Protein AF-A0A7C2VUR0-F1 (afdb_monomer_lite)

Secondary structure (DSSP, 8-state):
--HHHHHHHHHHHHHHHHHHHHHHHHHHHHHHHHHHHHHHHHHHHHHHHHHHHHHHHHHT-HHHHHHHHHHHHHTT--GGGS--PPPPHHHHEEE-TTSS-EEE-HHHHHHHHHHHHHHTHHHHTT---HHHHHHHHSSGGGTTT--HHHHHHHHHHHHHTTSS----PPP-

Radius of gyration: 29.26 Å; chains: 1; bounding box: 69×25×99 Å

pLDDT: mean 78.31, std 12.65, range [43.88, 94.06]

Foldseek 3Di:
DDPVVVVVVVVVVVVVVVVVVVVVVVVVVVVVVVVLLVVLVVVLVVLQVCCVLCLLVCLVDPVSVVVSVVVCVVSVNDPVSHPSDDQDLVNQFDDDDPRDDTDGDLQSLLSNLVNQLVVCCVVQVSDDDLVVSCVSSCDDPNPPVDDSVSSLSSQVNCCVSVVDVGDDDDDD

Structure (mmCIF, N/CA/C/O backbone):
data_AF-A0A7C2VUR0-F1
#
_entry.id   AF-A0A7C2VUR0-F1
#
loop_
_atom_site.group_PDB
_atom_site.id
_atom_site.type_symbol
_atom_site.label_atom_id
_atom_site.label_alt_id
_atom_site.label_comp_id
_atom_site.label_asym_id
_atom_site.label_entity_id
_atom_site.label_seq_id
_atom_site.pdbx_PDB_ins_code
_atom_site.Cartn_x
_atom_site.Cartn_y
_atom_site.Cartn_z
_atom_site.occupancy
_atom_site.B_iso_or_equiv
_atom_site.auth_seq_id
_atom_site.auth_comp_id
_atom_site.auth_asym_id
_atom_site.auth_atom_id
_atom_site.pdbx_PDB_model_num
ATOM 1 N N . MET A 1 1 ? 36.231 9.129 -71.377 1.00 47.59 1 MET A N 1
ATOM 2 C CA . MET A 1 1 ? 35.846 9.409 -69.975 1.00 47.59 1 MET A CA 1
ATOM 3 C C . MET A 1 1 ? 34.944 8.277 -69.516 1.00 47.59 1 MET A C 1
ATOM 5 O O . MET A 1 1 ? 33.978 7.982 -70.204 1.00 47.59 1 MET A O 1
ATOM 9 N N . GLY A 1 2 ? 35.395 7.522 -68.513 1.00 46.22 2 GLY A N 1
ATOM 10 C CA . GLY A 1 2 ? 35.094 6.097 -68.352 1.00 46.22 2 GLY A CA 1
ATOM 11 C C . GLY A 1 2 ? 33.831 5.754 -67.562 1.00 46.22 2 GLY A C 1
ATOM 12 O O . GLY A 1 2 ? 33.506 6.382 -66.560 1.00 46.22 2 GLY A O 1
ATOM 13 N N . LEU A 1 3 ? 33.196 4.660 -67.986 1.00 52.09 3 LEU A N 1
ATOM 14 C CA . LEU A 1 3 ? 32.097 3.947 -67.321 1.00 52.09 3 LEU A CA 1
ATOM 15 C C . LEU A 1 3 ? 32.426 3.510 -65.872 1.00 52.09 3 LEU A C 1
ATOM 17 O O . LEU A 1 3 ? 31.523 3.230 -65.090 1.00 52.09 3 LEU A O 1
ATOM 21 N N . SER A 1 4 ? 33.706 3.493 -65.491 1.00 58.19 4 SER A N 1
ATOM 22 C CA . SER A 1 4 ? 34.199 3.163 -64.148 1.00 58.19 4 SER A CA 1
ATOM 23 C C . SER A 1 4 ? 33.895 4.233 -63.091 1.00 58.19 4 SER A C 1
ATOM 25 O O . SER A 1 4 ? 33.687 3.897 -61.928 1.00 58.19 4 SER A O 1
ATOM 27 N N . ASP A 1 5 ? 33.838 5.508 -63.482 1.00 59.44 5 ASP A N 1
ATOM 28 C CA . ASP A 1 5 ? 33.660 6.629 -62.547 1.00 59.44 5 ASP A CA 1
ATOM 29 C C . ASP A 1 5 ? 32.182 6.804 -62.148 1.00 59.44 5 ASP A C 1
ATOM 31 O O . ASP A 1 5 ? 31.860 7.082 -60.991 1.00 59.44 5 ASP A O 1
ATOM 35 N N . LEU A 1 6 ? 31.262 6.518 -63.084 1.00 63.91 6 LEU A N 1
ATOM 36 C CA . LEU A 1 6 ? 29.823 6.442 -62.805 1.00 63.91 6 LEU A CA 1
ATOM 37 C C . LEU A 1 6 ? 29.482 5.286 -61.850 1.00 63.91 6 LEU A C 1
ATOM 39 O O . LEU A 1 6 ? 28.724 5.491 -60.904 1.00 63.91 6 LEU A O 1
ATOM 43 N N . GLY A 1 7 ? 30.078 4.102 -62.039 1.00 69.94 7 GLY A N 1
ATOM 44 C CA . GLY A 1 7 ? 29.831 2.940 -61.175 1.00 69.94 7 GLY A CA 1
ATOM 45 C C . GLY A 1 7 ? 30.342 3.125 -59.740 1.00 69.94 7 GLY A C 1
ATOM 46 O O . GLY A 1 7 ? 29.658 2.767 -58.782 1.00 69.94 7 GLY A O 1
ATOM 47 N N . ILE A 1 8 ? 31.511 3.753 -59.561 1.00 76.62 8 ILE A N 1
ATOM 48 C CA . ILE A 1 8 ? 32.043 4.086 -58.227 1.00 76.62 8 ILE A CA 1
ATOM 49 C C . ILE A 1 8 ? 31.169 5.144 -57.537 1.00 76.62 8 ILE A C 1
ATOM 51 O O . ILE A 1 8 ? 30.942 5.058 -56.325 1.00 76.62 8 ILE A O 1
ATOM 55 N N . ARG A 1 9 ? 30.638 6.115 -58.293 1.00 79.00 9 ARG A N 1
ATOM 56 C CA . ARG A 1 9 ? 29.721 7.134 -57.766 1.00 79.00 9 ARG A CA 1
ATOM 57 C C . ARG A 1 9 ? 28.399 6.529 -57.295 1.00 79.00 9 ARG A C 1
ATOM 59 O O . ARG A 1 9 ? 27.989 6.802 -56.171 1.00 79.00 9 ARG A O 1
ATOM 66 N N . GLU A 1 10 ? 27.785 5.649 -58.083 1.00 79.31 10 GLU A N 1
ATOM 67 C CA . GLU A 1 10 ? 26.555 4.948 -57.690 1.00 79.31 10 GLU A CA 1
ATOM 68 C C . GLU A 1 10 ? 26.754 4.068 -56.448 1.00 79.31 10 GLU A C 1
ATOM 70 O O . GLU A 1 10 ? 25.905 4.051 -55.553 1.00 79.31 10 GLU A O 1
ATOM 75 N N . ILE A 1 11 ? 27.894 3.376 -56.340 1.00 79.25 11 ILE A N 1
ATOM 76 C CA . ILE A 1 11 ? 28.245 2.594 -55.144 1.00 79.25 1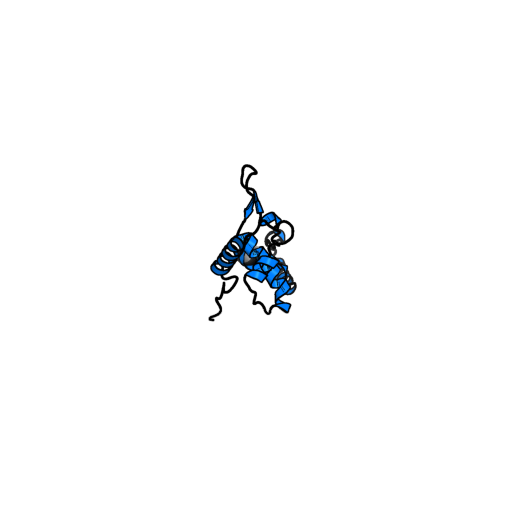1 ILE A CA 1
ATOM 77 C C . ILE A 1 11 ? 28.374 3.509 -53.919 1.00 79.25 11 ILE A C 1
ATOM 79 O O . ILE A 1 11 ? 27.847 3.184 -52.851 1.00 79.25 11 ILE A O 1
ATOM 83 N N . ARG A 1 12 ? 29.026 4.670 -54.063 1.00 77.62 12 ARG A N 1
ATOM 84 C CA . ARG A 1 12 ? 29.188 5.649 -52.978 1.00 77.62 12 ARG A CA 1
ATOM 85 C C . ARG A 1 12 ? 27.842 6.226 -52.529 1.00 77.62 12 ARG A C 1
ATOM 87 O O . ARG A 1 12 ? 27.548 6.190 -51.338 1.00 77.62 12 ARG A O 1
ATOM 94 N N . GLU A 1 13 ? 26.988 6.638 -53.462 1.00 84.62 13 GLU A N 1
ATOM 95 C CA . GLU A 1 13 ? 25.635 7.132 -53.166 1.00 84.62 13 GLU A CA 1
ATOM 96 C C . GLU A 1 13 ? 24.753 6.068 -52.498 1.00 84.62 13 GLU A C 1
ATOM 98 O O . GLU A 1 13 ? 23.927 6.371 -51.633 1.00 84.62 13 GLU A O 1
ATOM 103 N N . ARG A 1 14 ? 24.901 4.796 -52.885 1.00 82.38 14 ARG A N 1
ATOM 104 C CA . ARG A 1 14 ? 24.161 3.686 -52.270 1.00 82.38 14 ARG A CA 1
ATOM 105 C C . ARG A 1 14 ? 24.643 3.418 -50.843 1.00 82.38 14 ARG A C 1
ATOM 107 O O . ARG A 1 14 ? 23.816 3.171 -49.965 1.00 82.38 14 ARG A O 1
ATOM 114 N N . MET A 1 15 ? 25.950 3.518 -50.592 1.00 81.75 15 MET A N 1
ATOM 115 C CA . MET A 1 15 ? 26.514 3.435 -49.241 1.00 81.75 15 MET A CA 1
ATOM 116 C C . MET A 1 15 ? 26.078 4.605 -48.354 1.00 81.75 15 MET A C 1
ATOM 118 O O . MET A 1 15 ? 25.733 4.389 -47.194 1.00 81.75 15 MET A O 1
ATOM 122 N N . GLU A 1 16 ? 26.050 5.828 -48.883 1.00 85.81 16 GLU A N 1
ATOM 123 C CA . GLU A 1 16 ? 25.581 7.006 -48.146 1.00 85.81 16 GLU A CA 1
ATOM 124 C C . GLU A 1 16 ? 24.096 6.911 -47.803 1.00 85.81 16 GLU A C 1
ATOM 126 O O . GLU A 1 16 ? 23.728 7.116 -46.647 1.00 85.81 16 GLU A O 1
ATOM 131 N N . ARG A 1 17 ? 23.249 6.499 -48.757 1.00 85.88 17 ARG A N 1
ATOM 132 C CA . ARG A 1 17 ? 21.824 6.241 -48.501 1.00 85.88 17 ARG A CA 1
ATOM 133 C C . ARG A 1 17 ? 21.618 5.181 -47.425 1.00 85.88 17 ARG A C 1
ATOM 135 O O . ARG A 1 17 ? 20.790 5.372 -46.539 1.00 85.88 17 ARG A O 1
ATOM 142 N N . ARG A 1 18 ? 22.387 4.090 -47.462 1.00 86.81 18 ARG A N 1
ATOM 143 C CA . ARG A 1 18 ? 22.318 3.031 -46.447 1.00 86.81 18 ARG A CA 1
ATOM 144 C C . ARG A 1 18 ? 22.703 3.551 -45.061 1.00 86.81 18 ARG A C 1
ATOM 146 O O . ARG A 1 18 ? 21.935 3.360 -44.126 1.00 86.81 18 ARG A O 1
ATOM 153 N N . LYS A 1 19 ? 23.803 4.304 -44.950 1.00 86.38 19 LYS A N 1
ATOM 154 C CA . LYS A 1 19 ? 24.212 4.957 -43.693 1.00 86.38 19 LYS A CA 1
ATOM 155 C C . LYS A 1 19 ? 23.170 5.956 -43.186 1.00 86.38 19 LYS A C 1
ATOM 157 O O . LYS A 1 19 ? 22.940 6.040 -41.985 1.00 86.38 19 LYS A O 1
ATOM 162 N N . HIS A 1 20 ? 22.530 6.709 -44.080 1.00 90.56 20 HIS A N 1
ATOM 163 C CA . HIS A 1 20 ? 21.466 7.640 -43.704 1.00 90.56 20 HIS A CA 1
ATOM 164 C C . HIS A 1 20 ? 20.226 6.921 -43.169 1.00 90.56 20 HIS A C 1
ATOM 166 O O . HIS A 1 20 ? 19.639 7.374 -42.190 1.00 90.56 20 HIS A O 1
ATOM 172 N N . MET A 1 21 ? 19.840 5.803 -43.788 1.00 89.25 21 MET A N 1
ATOM 173 C CA . MET A 1 21 ? 18.737 4.973 -43.302 1.00 89.25 21 MET A CA 1
ATOM 174 C C . MET A 1 21 ? 19.072 4.315 -41.963 1.00 89.25 21 MET A C 1
ATOM 176 O O . MET A 1 21 ? 18.235 4.322 -41.071 1.00 89.25 21 MET A O 1
ATOM 180 N N . GLU A 1 22 ? 20.296 3.812 -41.791 1.00 89.69 22 GLU A N 1
ATOM 181 C CA . GLU A 1 22 ? 20.762 3.242 -40.520 1.00 89.69 22 GLU A CA 1
ATOM 182 C C . GLU A 1 22 ? 20.737 4.281 -39.389 1.00 89.69 22 GLU A C 1
ATOM 184 O O . GLU A 1 22 ? 20.268 3.980 -38.294 1.00 89.69 22 GLU A O 1
ATOM 189 N N . ARG A 1 23 ? 21.157 5.524 -39.663 1.00 89.50 23 ARG A N 1
ATOM 190 C CA . ARG A 1 23 ? 21.067 6.635 -38.700 1.00 89.50 23 ARG A CA 1
ATOM 191 C C . ARG A 1 23 ? 19.627 6.976 -38.341 1.00 89.50 23 ARG A C 1
ATOM 193 O O . ARG A 1 23 ? 19.307 7.002 -37.162 1.00 89.50 23 ARG A O 1
ATOM 200 N N . LYS A 1 24 ? 18.753 7.160 -39.335 1.00 91.12 24 LYS A N 1
ATOM 201 C CA . LYS A 1 24 ? 17.333 7.460 -39.087 1.00 91.12 24 LYS A CA 1
ATOM 202 C C . LYS A 1 24 ? 16.618 6.337 -38.338 1.00 91.12 24 LYS A C 1
ATOM 204 O O . LYS A 1 24 ? 15.776 6.609 -37.495 1.00 91.12 24 LYS A O 1
ATOM 209 N N . ALA A 1 25 ? 16.956 5.081 -38.623 1.00 90.69 25 ALA A N 1
ATOM 210 C CA . ALA A 1 25 ? 16.413 3.940 -37.894 1.00 90.69 25 ALA A CA 1
ATOM 211 C C . ALA A 1 25 ? 16.890 3.920 -36.434 1.00 90.69 25 ALA A C 1
ATOM 213 O O . ALA A 1 25 ? 16.115 3.586 -35.544 1.00 90.69 25 ALA A O 1
ATOM 214 N N . ALA A 1 26 ? 18.149 4.289 -36.180 1.00 90.50 26 ALA A N 1
ATOM 215 C CA . ALA A 1 26 ? 18.665 4.426 -34.823 1.00 90.50 26 ALA A CA 1
ATOM 216 C C . ALA A 1 26 ? 18.015 5.602 -34.074 1.00 90.50 26 ALA A C 1
ATOM 218 O O . ALA A 1 26 ? 17.650 5.432 -32.917 1.00 90.50 26 ALA A O 1
ATOM 219 N N . GLU A 1 27 ? 17.832 6.752 -34.728 1.00 90.12 27 GLU A N 1
ATOM 220 C CA . GLU A 1 27 ? 17.131 7.921 -34.172 1.00 90.12 27 GLU A CA 1
ATOM 221 C C . GLU A 1 27 ? 15.690 7.576 -33.791 1.00 90.12 27 GLU A C 1
ATOM 223 O O . GLU A 1 27 ? 15.309 7.766 -32.641 1.00 90.12 27 GLU A O 1
ATOM 228 N N . LEU A 1 28 ? 14.930 6.962 -34.704 1.00 93.38 28 LEU A N 1
ATOM 229 C CA . LEU A 1 28 ? 13.562 6.519 -34.429 1.00 93.38 28 LEU A CA 1
ATOM 230 C C . LEU A 1 28 ? 13.513 5.550 -33.240 1.00 93.38 28 LEU A C 1
ATOM 232 O O . LEU A 1 28 ? 12.671 5.673 -32.359 1.00 93.38 28 LEU A O 1
ATOM 236 N N . LYS A 1 29 ? 14.462 4.612 -33.177 1.00 91.88 29 LYS A N 1
ATOM 237 C CA . LYS A 1 29 ? 14.540 3.649 -32.077 1.00 91.88 29 LYS A CA 1
ATOM 238 C C . LYS A 1 29 ? 14.892 4.305 -30.738 1.00 91.88 29 LYS A C 1
ATOM 240 O O . LYS A 1 29 ? 14.464 3.823 -29.695 1.00 91.88 29 LYS A O 1
ATOM 245 N N . LEU A 1 30 ? 15.685 5.376 -30.744 1.00 90.62 30 LEU A N 1
ATOM 246 C CA . LEU A 1 30 ? 15.961 6.162 -29.540 1.00 90.62 30 LEU A CA 1
ATOM 247 C C . LEU A 1 30 ? 14.721 6.939 -29.089 1.00 90.62 30 LEU A C 1
ATOM 249 O O . LEU A 1 30 ? 14.441 6.959 -27.893 1.00 90.62 30 LEU A O 1
ATOM 253 N N . GLU A 1 31 ? 13.959 7.513 -30.021 1.00 92.38 31 GLU A N 1
ATOM 254 C CA . GLU A 1 31 ? 12.685 8.176 -29.714 1.00 92.38 31 GLU A CA 1
ATOM 255 C C . GLU A 1 31 ? 11.675 7.198 -29.097 1.00 92.38 31 GLU A C 1
ATOM 257 O O . GLU A 1 31 ? 11.108 7.493 -28.045 1.00 92.38 31 GLU A O 1
ATOM 262 N N . GLU A 1 32 ? 11.524 6.000 -29.672 1.00 90.56 32 GLU A N 1
ATOM 263 C CA . GLU A 1 32 ? 10.682 4.929 -29.115 1.00 90.56 32 GLU A CA 1
ATOM 264 C C . GLU A 1 32 ? 11.095 4.574 -27.673 1.00 90.56 32 GLU A C 1
AT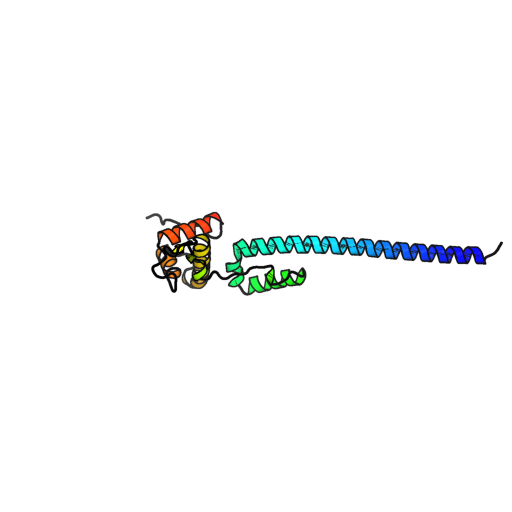OM 266 O O . GLU A 1 32 ? 10.256 4.506 -26.772 1.00 90.56 32 GLU A O 1
ATOM 271 N N . LEU A 1 33 ? 12.401 4.419 -27.421 1.00 89.06 33 LEU A N 1
ATOM 272 C CA . LEU A 1 33 ? 12.924 4.131 -26.081 1.00 89.06 33 LEU A CA 1
ATOM 273 C C . LEU A 1 33 ? 12.652 5.266 -25.083 1.00 89.06 33 LEU A C 1
ATOM 275 O O . LEU A 1 33 ? 12.351 5.004 -23.916 1.00 89.06 33 LEU A O 1
ATOM 279 N N . GLU A 1 34 ? 12.759 6.527 -25.506 1.00 87.44 34 GLU A N 1
ATOM 280 C CA . GLU A 1 34 ? 12.432 7.665 -24.647 1.00 87.44 34 GLU A CA 1
ATOM 281 C C . GLU A 1 34 ? 10.949 7.699 -24.267 1.00 87.44 34 GLU A C 1
ATOM 283 O O . GLU A 1 34 ? 10.613 8.018 -23.120 1.00 87.44 34 GLU A O 1
ATOM 288 N N . GLU A 1 35 ? 10.053 7.398 -25.206 1.00 91.12 35 GLU A N 1
ATOM 289 C CA . GLU A 1 35 ? 8.615 7.337 -24.941 1.00 91.12 35 GLU A CA 1
ATOM 290 C C . GLU A 1 35 ? 8.267 6.218 -23.955 1.00 91.12 35 GLU A C 1
ATOM 292 O O . GLU A 1 35 ? 7.541 6.459 -22.980 1.00 91.12 35 GLU A O 1
ATOM 297 N N . ASP A 1 36 ? 8.856 5.036 -24.134 1.00 86.88 36 ASP A N 1
ATOM 298 C CA . ASP A 1 36 ? 8.685 3.902 -23.227 1.00 86.88 36 ASP A CA 1
ATOM 299 C C . ASP A 1 36 ? 9.176 4.228 -21.808 1.00 86.88 36 ASP A C 1
ATOM 301 O O . ASP A 1 36 ? 8.484 3.954 -20.819 1.00 86.88 36 ASP A O 1
ATOM 305 N N . LEU A 1 37 ? 10.329 4.895 -21.680 1.00 82.19 37 LEU A N 1
ATOM 306 C CA . LEU A 1 37 ? 10.865 5.339 -20.389 1.00 82.19 37 LEU A CA 1
ATOM 307 C C . LEU A 1 37 ? 9.976 6.391 -19.713 1.00 82.19 37 LEU A C 1
ATOM 309 O O . LEU A 1 37 ? 9.747 6.328 -18.496 1.00 82.19 37 LEU A O 1
ATOM 313 N N . LYS A 1 38 ? 9.433 7.346 -20.479 1.00 87.19 38 LYS A N 1
ATOM 314 C CA . LYS A 1 38 ? 8.468 8.337 -19.970 1.00 87.19 38 LYS A CA 1
ATOM 315 C C . LYS A 1 38 ? 7.203 7.643 -19.462 1.00 87.19 38 LYS A C 1
ATOM 317 O O . LYS A 1 38 ? 6.718 7.968 -18.373 1.00 87.19 38 LYS A O 1
ATOM 322 N N . ALA A 1 39 ? 6.690 6.662 -20.205 1.00 86.06 39 ALA A N 1
ATOM 323 C CA . ALA A 1 39 ? 5.530 5.875 -19.801 1.00 86.06 39 ALA A CA 1
ATOM 324 C C . ALA A 1 39 ? 5.803 5.077 -18.516 1.00 86.06 39 ALA A C 1
ATOM 326 O O . ALA A 1 39 ? 5.020 5.170 -17.567 1.00 86.06 39 ALA A O 1
ATOM 327 N N . ALA A 1 40 ? 6.932 4.367 -18.444 1.00 81.38 40 ALA A N 1
ATOM 328 C CA . ALA A 1 40 ? 7.332 3.591 -17.272 1.00 81.38 40 ALA A CA 1
ATOM 329 C 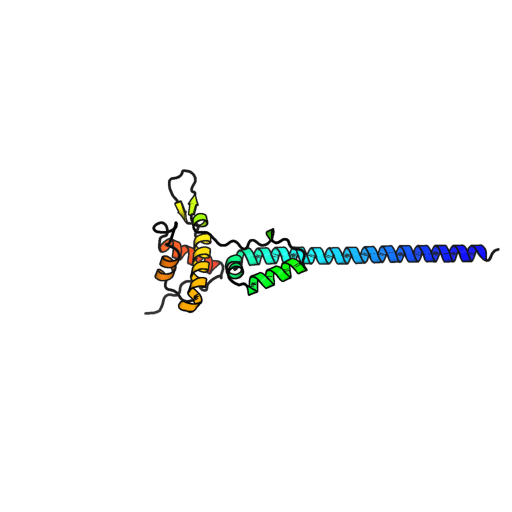C . ALA A 1 40 ? 7.474 4.471 -16.020 1.00 81.38 40 ALA A C 1
ATOM 331 O O . ALA A 1 40 ? 6.945 4.134 -14.961 1.00 81.38 40 ALA A O 1
ATOM 332 N N . THR A 1 41 ? 8.097 5.646 -16.149 1.00 77.81 41 THR A N 1
ATOM 333 C CA . THR A 1 41 ? 8.268 6.602 -15.039 1.00 77.81 41 THR A CA 1
ATOM 334 C C . THR A 1 41 ? 6.924 7.118 -14.526 1.00 77.81 41 THR A C 1
ATOM 336 O O . THR A 1 41 ? 6.671 7.147 -13.321 1.00 77.81 41 THR A O 1
ATOM 339 N N . LYS A 1 42 ? 6.014 7.475 -15.439 1.00 86.19 42 LYS A N 1
ATOM 340 C CA . LYS A 1 42 ? 4.665 7.941 -15.090 1.00 86.19 42 LYS A CA 1
ATOM 341 C C . LYS A 1 42 ? 3.842 6.852 -14.404 1.00 86.19 42 LYS A C 1
ATOM 343 O O . LYS A 1 42 ? 3.090 7.134 -13.473 1.00 86.19 42 LYS A O 1
ATOM 348 N N . ILE A 1 43 ? 3.958 5.613 -14.875 1.00 85.75 43 ILE A N 1
ATOM 349 C CA . ILE A 1 43 ? 3.249 4.466 -14.301 1.00 85.75 43 ILE A CA 1
ATOM 350 C C . ILE A 1 43 ? 3.817 4.116 -12.932 1.00 85.75 43 ILE A C 1
ATOM 352 O O . ILE A 1 43 ? 3.032 3.885 -12.018 1.00 85.75 43 ILE A O 1
ATOM 356 N N . LYS A 1 44 ? 5.142 4.161 -12.761 1.00 78.00 44 LYS A N 1
ATOM 357 C CA . LYS A 1 44 ? 5.796 4.013 -11.459 1.00 78.00 44 LYS A CA 1
ATOM 358 C C . LYS A 1 44 ? 5.229 5.004 -10.440 1.00 78.00 44 LYS A C 1
ATOM 360 O O . LYS A 1 44 ? 4.726 4.561 -9.416 1.00 78.00 44 LYS A O 1
ATOM 365 N N . GLY A 1 45 ? 5.202 6.300 -10.759 1.00 73.50 45 GLY A N 1
ATOM 366 C CA . GLY A 1 45 ? 4.645 7.312 -9.850 1.00 73.50 45 GLY A CA 1
ATOM 367 C C . GLY A 1 45 ? 3.171 7.060 -9.504 1.00 73.50 45 GLY A C 1
ATOM 368 O O . GLY A 1 45 ? 2.766 7.169 -8.352 1.00 73.50 45 GLY A O 1
ATOM 369 N N . LYS A 1 46 ? 2.360 6.618 -10.475 1.00 81.19 46 LYS A N 1
ATOM 370 C CA . LYS A 1 46 ? 0.966 6.227 -10.205 1.00 81.19 46 LYS A CA 1
ATOM 371 C C . LYS A 1 46 ? 0.852 4.996 -9.308 1.00 81.19 46 LYS A C 1
ATOM 373 O O . LYS A 1 46 ? -0.043 4.951 -8.472 1.00 81.19 46 LYS A O 1
ATOM 378 N N . LEU A 1 47 ? 1.703 3.988 -9.496 1.00 77.38 47 LEU A N 1
ATOM 379 C CA . LEU A 1 47 ? 1.721 2.799 -8.643 1.00 77.38 47 LEU A CA 1
ATOM 380 C C . LEU A 1 47 ? 2.143 3.149 -7.215 1.00 77.38 47 LEU A C 1
ATOM 382 O O . LEU A 1 47 ? 1.541 2.626 -6.282 1.00 77.38 47 LEU A O 1
ATOM 386 N N . GLU A 1 48 ? 3.108 4.053 -7.049 1.00 69.38 48 GLU A N 1
ATOM 387 C CA . GLU A 1 48 ? 3.515 4.596 -5.749 1.00 69.38 48 GLU A CA 1
ATOM 388 C C . GLU A 1 48 ? 2.341 5.316 -5.068 1.00 69.38 48 GLU A C 1
ATOM 390 O O . GLU A 1 48 ? 1.969 4.947 -3.957 1.00 69.38 48 GLU A O 1
ATOM 395 N N . GLU A 1 49 ? 1.647 6.227 -5.759 1.00 69.62 49 GLU A N 1
ATOM 396 C CA . GLU A 1 49 ? 0.453 6.894 -5.215 1.00 69.62 49 GLU A CA 1
ATOM 397 C C . GLU A 1 49 ? -0.675 5.914 -4.844 1.00 69.62 49 GLU A C 1
ATOM 399 O O . GLU A 1 49 ? -1.382 6.098 -3.848 1.00 69.62 49 GLU A O 1
ATOM 404 N N . ILE A 1 50 ? -0.895 4.886 -5.670 1.00 72.88 50 ILE A N 1
ATOM 405 C CA . ILE A 1 50 ? -1.901 3.853 -5.407 1.00 72.88 50 ILE A CA 1
ATOM 406 C C . ILE A 1 50 ? -1.485 3.025 -4.186 1.00 72.88 50 ILE A C 1
ATOM 408 O O . ILE A 1 50 ? -2.338 2.711 -3.357 1.00 72.88 50 ILE A O 1
ATOM 412 N N . ALA A 1 51 ? -0.207 2.678 -4.052 1.00 65.75 51 ALA A N 1
ATOM 413 C CA . ALA A 1 51 ? 0.309 1.952 -2.899 1.00 65.75 51 ALA A CA 1
ATOM 414 C C . ALA A 1 51 ? 0.213 2.786 -1.614 1.00 65.75 51 ALA A C 1
ATOM 416 O O . ALA A 1 51 ? -0.223 2.266 -0.590 1.00 65.75 51 ALA A O 1
ATOM 417 N N . GLU A 1 52 ? 0.500 4.086 -1.670 1.00 60.34 52 GLU A N 1
ATOM 418 C CA . GLU A 1 52 ? 0.327 4.996 -0.533 1.00 60.34 52 GLU A CA 1
ATOM 419 C C . GLU A 1 52 ? -1.137 5.089 -0.078 1.00 60.34 52 GLU A C 1
ATOM 421 O O . GLU A 1 52 ? -1.429 5.068 1.118 1.00 60.34 52 GLU A O 1
ATOM 426 N N . LYS A 1 53 ? -2.083 5.167 -1.023 1.00 63.69 53 LYS A N 1
ATOM 427 C CA . LYS A 1 53 ? -3.515 5.343 -0.715 1.00 63.69 53 LYS A CA 1
ATOM 428 C C . LYS A 1 53 ? -4.231 4.033 -0.385 1.00 63.69 53 LYS A C 1
ATOM 430 O O . LYS A 1 53 ? -5.153 4.020 0.429 1.00 63.69 53 LYS A O 1
ATOM 435 N N . TYR A 1 54 ? -3.839 2.939 -1.034 1.00 68.81 54 TYR A N 1
ATOM 436 C CA . TYR A 1 54 ? -4.588 1.679 -1.066 1.00 68.81 54 TYR A CA 1
ATOM 437 C C . TYR A 1 54 ? -3.719 0.438 -0.829 1.00 68.81 54 TYR A C 1
ATOM 439 O O . TYR A 1 54 ? -4.203 -0.681 -1.017 1.00 68.81 54 TYR A O 1
ATOM 447 N N . GLY A 1 55 ? -2.467 0.597 -0.391 1.00 62.34 55 GLY A N 1
ATOM 448 C CA . GLY A 1 55 ? -1.504 -0.496 -0.205 1.00 62.34 55 GLY A CA 1
ATOM 449 C C . GLY A 1 55 ? -2.031 -1.649 0.647 1.00 62.34 55 GLY A C 1
ATOM 450 O O . GLY A 1 55 ? -1.770 -2.809 0.343 1.00 62.34 55 GLY A O 1
ATOM 451 N N . VAL A 1 56 ? -2.881 -1.356 1.634 1.00 59.34 56 VAL A N 1
ATOM 452 C CA . VAL A 1 56 ? -3.553 -2.370 2.462 1.00 59.34 56 VAL A CA 1
ATOM 453 C C . VAL A 1 56 ? -4.566 -3.196 1.659 1.00 59.34 56 VAL A C 1
ATOM 455 O O . VAL A 1 56 ? -4.582 -4.418 1.773 1.00 59.34 56 VAL A O 1
ATOM 458 N N . ILE A 1 57 ? -5.397 -2.559 0.822 1.00 61.34 57 ILE A N 1
ATOM 459 C CA . ILE A 1 57 ? -6.390 -3.250 -0.028 1.00 61.34 57 ILE A CA 1
ATOM 460 C C . ILE A 1 57 ? -5.676 -4.161 -1.026 1.00 61.34 57 ILE A C 1
ATOM 462 O O . ILE A 1 57 ? -6.109 -5.286 -1.279 1.00 61.34 57 ILE A O 1
ATOM 466 N N . ILE A 1 58 ? -4.566 -3.667 -1.570 1.00 69.94 58 ILE A N 1
ATOM 467 C CA . ILE A 1 58 ? -3.688 -4.422 -2.455 1.00 69.94 58 ILE A CA 1
ATOM 468 C C . ILE A 1 58 ? -3.122 -5.633 -1.717 1.00 69.94 58 ILE A C 1
ATOM 470 O O . ILE A 1 58 ? -3.249 -6.747 -2.211 1.00 69.94 58 ILE A O 1
ATOM 474 N N . ALA A 1 59 ? -2.560 -5.438 -0.521 1.00 63.56 59 ALA A N 1
ATOM 475 C CA . ALA A 1 59 ? -1.903 -6.491 0.249 1.00 63.56 59 ALA A CA 1
ATOM 476 C C . ALA A 1 59 ? -2.831 -7.663 0.615 1.00 63.56 59 ALA A C 1
ATOM 478 O O . ALA A 1 59 ? -2.364 -8.789 0.753 1.00 63.56 59 ALA A O 1
ATOM 479 N N . ILE A 1 60 ? -4.138 -7.424 0.750 1.00 59.81 60 ILE A N 1
ATOM 480 C CA . ILE A 1 60 ? -5.108 -8.469 1.113 1.00 59.81 60 ILE A CA 1
ATOM 481 C C . ILE A 1 60 ? -5.850 -9.079 -0.084 1.00 59.81 60 ILE A C 1
ATOM 483 O O . ILE A 1 60 ? -6.671 -9.978 0.101 1.00 59.81 60 ILE A O 1
ATOM 487 N N . SER A 1 61 ? -5.625 -8.581 -1.303 1.00 72.25 61 SER A N 1
ATOM 488 C CA . SER A 1 61 ? -6.338 -9.028 -2.500 1.00 72.25 61 SER A CA 1
ATOM 489 C C . SER A 1 61 ? -5.378 -9.690 -3.488 1.00 72.25 61 SER A C 1
ATOM 491 O O . SER A 1 61 ? -4.691 -8.984 -4.231 1.00 72.25 61 SER A O 1
ATOM 493 N N . PRO A 1 62 ? -5.377 -11.036 -3.589 1.00 74.00 62 PRO A N 1
ATOM 494 C CA . PRO A 1 62 ? -4.527 -11.761 -4.538 1.00 74.00 62 PRO A CA 1
ATOM 495 C C . PRO A 1 62 ? -4.720 -11.296 -5.986 1.00 74.00 62 PRO A C 1
ATOM 497 O O . PRO A 1 62 ? -3.773 -11.225 -6.765 1.00 74.00 62 PRO A O 1
ATOM 500 N N . LYS A 1 63 ? -5.952 -10.904 -6.340 1.00 80.25 63 LYS A N 1
ATOM 501 C CA . LYS A 1 63 ? -6.265 -10.340 -7.655 1.00 80.25 63 LYS A CA 1
ATOM 502 C C . LYS A 1 63 ? -5.506 -9.032 -7.895 1.00 80.25 63 LYS A C 1
ATOM 504 O O . LYS A 1 63 ? -4.863 -8.896 -8.930 1.00 80.25 63 LYS A O 1
ATOM 509 N N . LEU A 1 64 ? -5.548 -8.092 -6.949 1.00 80.31 64 LEU A N 1
ATOM 510 C CA . LEU A 1 64 ? -4.866 -6.800 -7.092 1.00 80.31 64 LEU A CA 1
ATOM 511 C C . LEU A 1 64 ? -3.343 -6.952 -7.062 1.00 80.31 64 LEU A C 1
ATOM 513 O O . LEU A 1 64 ? -2.662 -6.288 -7.836 1.00 80.31 64 LEU A O 1
ATOM 517 N N . GLN A 1 65 ? -2.816 -7.867 -6.246 1.00 75.88 65 GLN A N 1
ATOM 518 C CA . GLN A 1 65 ? -1.392 -8.217 -6.272 1.00 75.88 65 GLN A CA 1
ATOM 519 C C . GLN A 1 65 ? -0.967 -8.740 -7.645 1.00 75.88 65 GLN A C 1
ATOM 521 O O . GLN A 1 65 ? 0.052 -8.305 -8.180 1.00 75.88 65 GLN A O 1
ATOM 526 N N . SER A 1 66 ? -1.767 -9.629 -8.243 1.00 82.69 66 SER A N 1
ATOM 527 C CA . SER A 1 66 ? -1.481 -10.166 -9.575 1.00 82.69 66 SER A CA 1
ATOM 528 C C . SER A 1 66 ? -1.534 -9.088 -10.663 1.00 82.69 66 SER A C 1
ATOM 530 O O . SER A 1 66 ? -0.686 -9.074 -11.550 1.00 82.69 66 SER A O 1
ATOM 532 N N . GLU A 1 67 ? -2.476 -8.143 -10.582 1.00 85.88 67 GLU A N 1
ATOM 533 C CA . GLU A 1 67 ? -2.563 -7.040 -11.543 1.00 85.88 67 GLU A CA 1
ATOM 534 C C . GLU A 1 67 ? -1.398 -6.061 -11.404 1.00 85.88 67 GLU A C 1
ATOM 536 O O . GLU A 1 67 ? -0.789 -5.695 -12.408 1.00 85.88 67 GLU A O 1
ATOM 541 N N . ILE A 1 68 ? -1.030 -5.687 -10.176 1.00 83.81 68 ILE A N 1
ATOM 542 C CA . ILE A 1 68 ? 0.129 -4.821 -9.935 1.00 83.81 68 ILE A CA 1
ATOM 543 C C . ILE A 1 68 ? 1.414 -5.499 -10.398 1.00 83.81 68 ILE A C 1
ATOM 545 O O . ILE A 1 68 ? 2.231 -4.846 -11.039 1.00 83.81 68 ILE A O 1
ATOM 549 N N . SER A 1 69 ? 1.564 -6.803 -10.161 1.00 82.44 69 SER A N 1
ATOM 550 C CA . SER A 1 69 ? 2.721 -7.569 -10.638 1.00 82.44 69 SER A CA 1
ATOM 551 C C . SER A 1 69 ? 2.803 -7.580 -12.166 1.00 82.44 69 SER A C 1
ATOM 553 O O . SER A 1 69 ? 3.860 -7.300 -12.719 1.00 82.44 69 SER A O 1
ATOM 555 N N . ARG A 1 70 ? 1.676 -7.779 -12.865 1.00 89.00 70 ARG A N 1
ATOM 556 C CA . ARG A 1 70 ? 1.622 -7.717 -14.337 1.00 89.00 70 ARG A CA 1
ATOM 557 C C . ARG A 1 70 ? 1.994 -6.342 -14.884 1.00 89.00 70 ARG A C 1
ATOM 559 O O . ARG A 1 70 ? 2.744 -6.249 -15.850 1.00 89.00 70 ARG A O 1
ATOM 566 N N . ILE A 1 71 ? 1.461 -5.271 -14.293 1.00 87.44 71 ILE A N 1
ATOM 567 C CA . ILE A 1 71 ? 1.787 -3.898 -14.710 1.00 87.44 71 ILE A CA 1
ATOM 568 C C . ILE A 1 71 ? 3.274 -3.629 -14.459 1.00 87.44 71 ILE A C 1
ATOM 570 O O . ILE A 1 71 ? 3.962 -3.088 -15.318 1.00 87.44 71 ILE A O 1
ATOM 574 N N . ARG A 1 72 ? 3.780 -4.050 -13.303 1.00 83.31 72 ARG A N 1
ATOM 575 C CA . ARG A 1 72 ? 5.175 -3.898 -12.907 1.00 83.31 72 ARG A CA 1
ATOM 576 C C . ARG A 1 72 ? 6.130 -4.585 -13.887 1.00 83.31 72 ARG A C 1
ATOM 578 O O . ARG A 1 72 ? 7.052 -3.937 -14.372 1.00 83.31 72 ARG A O 1
ATOM 585 N N . GLU A 1 73 ? 5.875 -5.849 -14.221 1.00 87.62 73 GLU A N 1
ATOM 586 C CA . GLU A 1 73 ? 6.655 -6.613 -15.205 1.00 87.62 73 GLU A CA 1
ATOM 587 C C . GLU A 1 73 ? 6.601 -5.974 -16.594 1.00 87.62 73 GLU A C 1
ATOM 589 O O . GLU A 1 73 ? 7.641 -5.795 -17.226 1.00 87.62 73 GLU A O 1
ATOM 594 N N . LYS A 1 74 ? 5.408 -5.554 -17.038 1.00 87.75 74 LYS A N 1
ATOM 595 C CA . LYS A 1 74 ? 5.211 -4.926 -18.351 1.00 87.75 74 LYS A CA 1
ATOM 596 C C . LYS A 1 74 ? 6.070 -3.672 -18.548 1.00 87.75 74 LYS A C 1
ATOM 598 O O . LYS A 1 74 ? 6.497 -3.415 -19.667 1.00 87.75 74 LYS A O 1
ATOM 603 N N . TYR A 1 75 ? 6.307 -2.901 -17.488 1.00 83.69 75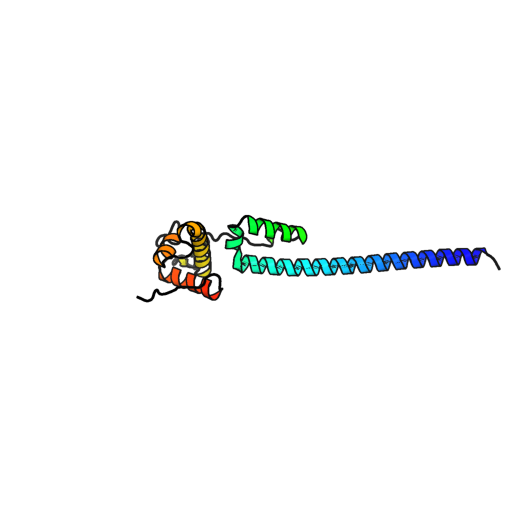 TYR A N 1
ATOM 604 C CA . TYR A 1 75 ? 7.063 -1.645 -17.546 1.00 83.69 75 TYR A CA 1
ATOM 605 C C . TYR A 1 75 ? 8.454 -1.730 -16.895 1.00 83.69 75 TYR A C 1
ATOM 607 O O . TYR A 1 75 ? 9.083 -0.698 -16.675 1.00 83.69 75 TYR A O 1
ATOM 615 N N . GLY A 1 76 ? 8.941 -2.934 -16.564 1.00 79.50 76 GLY A N 1
ATOM 616 C CA . GLY A 1 76 ? 10.275 -3.127 -15.979 1.00 79.50 76 GLY A CA 1
ATOM 617 C C . GLY A 1 76 ? 10.467 -2.469 -14.606 1.00 79.50 76 GLY A C 1
ATOM 618 O O . GLY A 1 76 ? 11.579 -2.086 -14.246 1.00 79.50 76 GLY A O 1
ATOM 619 N N . ILE A 1 77 ? 9.390 -2.301 -13.836 1.00 76.31 77 ILE A N 1
ATOM 620 C CA . ILE A 1 77 ? 9.433 -1.634 -12.533 1.00 76.31 77 ILE A CA 1
ATOM 621 C C . ILE A 1 77 ? 9.905 -2.655 -11.469 1.00 76.31 77 ILE A C 1
ATOM 623 O O . ILE A 1 77 ? 9.398 -3.776 -11.403 1.00 76.31 77 ILE A O 1
ATOM 627 N N . PRO A 1 78 ? 10.886 -2.336 -10.611 1.00 65.69 78 PRO A N 1
ATOM 628 C CA . PRO A 1 78 ? 11.336 -3.269 -9.581 1.00 65.69 78 PRO A CA 1
ATOM 629 C C . PRO A 1 78 ? 10.289 -3.433 -8.469 1.00 65.69 78 PRO A C 1
ATOM 631 O O . PRO A 1 78 ? 9.521 -2.522 -8.170 1.00 65.69 78 PRO A O 1
ATOM 634 N N . GLU A 1 79 ? 10.259 -4.608 -7.837 1.00 60.47 79 GLU A N 1
ATOM 635 C CA . GLU A 1 79 ? 9.291 -4.958 -6.776 1.00 60.47 79 GLU A CA 1
ATOM 636 C C . GLU A 1 79 ? 9.426 -4.044 -5.556 1.00 60.47 79 GLU A C 1
ATOM 638 O O . GLU A 1 79 ? 8.440 -3.674 -4.927 1.00 60.47 79 GLU A O 1
ATOM 643 N N . SER A 1 80 ? 10.651 -3.585 -5.303 1.00 52.72 80 SER A N 1
ATOM 644 C CA . SER A 1 80 ? 10.999 -2.633 -4.252 1.00 52.72 80 SER A CA 1
ATOM 645 C C . SER A 1 80 ? 10.429 -1.224 -4.451 1.00 52.72 80 SER A C 1
ATOM 647 O O . SER A 1 80 ? 10.461 -0.440 -3.507 1.00 52.72 80 SER A O 1
ATOM 649 N N . ALA A 1 81 ? 9.911 -0.879 -5.637 1.00 43.88 81 ALA A N 1
ATOM 650 C CA . ALA A 1 81 ? 9.339 0.443 -5.904 1.00 43.88 81 ALA A CA 1
ATOM 651 C C . ALA A 1 81 ? 7.883 0.595 -5.426 1.00 43.88 81 ALA A C 1
ATOM 653 O O . ALA A 1 81 ? 7.385 1.712 -5.367 1.00 43.88 81 ALA A O 1
ATOM 654 N N . VAL A 1 82 ? 7.186 -0.494 -5.082 1.00 49.56 82 VAL A N 1
ATOM 655 C CA . VAL A 1 82 ? 5.772 -0.451 -4.675 1.00 49.56 82 VAL A CA 1
ATOM 656 C C . VAL A 1 82 ? 5.657 -0.941 -3.234 1.00 49.56 82 VAL A C 1
ATOM 658 O O . VAL A 1 82 ? 5.645 -2.137 -2.961 1.00 49.56 82 VAL A O 1
ATOM 661 N N . ILE A 1 83 ? 5.602 -0.008 -2.283 1.00 46.09 83 ILE A N 1
ATOM 662 C CA . ILE A 1 83 ? 5.559 -0.324 -0.850 1.00 46.09 83 ILE A CA 1
ATOM 663 C C . ILE A 1 83 ? 4.154 -0.832 -0.474 1.00 46.09 83 ILE A C 1
ATOM 665 O O . ILE A 1 83 ? 3.250 -0.059 -0.178 1.00 46.09 83 ILE A O 1
ATOM 669 N N . THR A 1 84 ? 3.965 -2.152 -0.442 1.00 52.94 84 THR A N 1
ATOM 670 C CA . THR A 1 84 ? 2.739 -2.831 0.027 1.00 52.94 84 THR A CA 1
ATOM 671 C C . THR A 1 84 ? 2.792 -3.144 1.531 1.00 52.94 84 THR A C 1
ATOM 673 O O . THR A 1 84 ? 2.582 -4.287 1.941 1.00 52.94 84 THR A O 1
ATOM 676 N N . HIS A 1 85 ? 3.158 -2.170 2.371 1.00 53.38 85 HIS A N 1
ATOM 677 C CA . HIS A 1 85 ? 3.371 -2.420 3.802 1.00 53.38 85 HIS A CA 1
ATOM 678 C C . HIS A 1 85 ? 2.063 -2.749 4.538 1.00 53.38 85 HIS A C 1
ATOM 680 O O . HIS A 1 85 ? 1.103 -1.979 4.532 1.00 53.38 85 HIS A O 1
ATOM 686 N N . VAL A 1 86 ? 2.061 -3.896 5.217 1.00 63.19 86 VAL A N 1
ATOM 687 C CA . VAL A 1 86 ? 1.095 -4.233 6.263 1.00 63.19 86 VAL A CA 1
ATOM 688 C C . VAL A 1 86 ? 1.492 -3.451 7.507 1.00 63.19 86 VAL A C 1
ATOM 690 O O . VAL A 1 86 ? 2.593 -3.645 8.017 1.00 63.19 86 VAL A O 1
ATOM 693 N N . ILE A 1 87 ? 0.610 -2.577 7.992 1.00 72.44 87 ILE A N 1
ATOM 694 C CA . ILE A 1 87 ? 0.882 -1.818 9.213 1.00 72.44 87 ILE A CA 1
ATOM 695 C C . ILE A 1 87 ? 0.903 -2.790 10.388 1.00 72.44 87 ILE A C 1
ATOM 697 O O . ILE A 1 87 ? -0.080 -3.483 10.665 1.00 72.44 87 ILE A O 1
ATOM 701 N N . SER A 1 88 ? 2.027 -2.823 11.088 1.00 79.38 88 SER A N 1
ATOM 702 C CA . SER A 1 88 ? 2.181 -3.588 12.321 1.00 79.38 88 SER A CA 1
ATOM 703 C C . SER A 1 88 ? 1.714 -2.793 13.550 1.00 79.38 88 SER A C 1
ATOM 705 O O . SER A 1 88 ? 1.623 -1.563 13.532 1.00 79.38 88 SER A O 1
ATOM 707 N N . GLU A 1 89 ? 1.394 -3.484 14.649 1.00 81.00 89 GLU A N 1
ATOM 708 C CA . GLU A 1 89 ? 0.986 -2.832 15.906 1.00 81.00 89 GLU A CA 1
ATOM 709 C C . GLU A 1 89 ? 2.104 -1.945 16.483 1.00 81.00 89 GLU A C 1
ATOM 711 O O . GLU A 1 89 ? 1.840 -0.940 17.139 1.00 81.00 89 GLU A O 1
ATOM 716 N N . GLU A 1 90 ? 3.361 -2.300 16.230 1.00 82.75 90 GLU A N 1
ATOM 717 C CA . GLU A 1 90 ? 4.551 -1.566 16.651 1.00 82.75 90 GLU A CA 1
ATOM 718 C C . GLU A 1 90 ? 4.645 -0.205 15.983 1.00 82.75 90 GLU A C 1
ATOM 720 O O . GLU A 1 90 ? 5.019 0.778 16.619 1.00 82.75 90 GLU A O 1
ATOM 725 N N . GLU A 1 91 ? 4.290 -0.145 14.706 1.00 79.38 91 GLU A N 1
ATOM 726 C CA . GLU A 1 91 ? 4.347 1.078 13.924 1.00 79.38 91 GLU A CA 1
ATOM 727 C C . GLU A 1 91 ? 3.304 2.106 14.355 1.00 79.38 91 GLU A C 1
ATOM 729 O O . GLU A 1 91 ? 3.520 3.301 14.166 1.00 79.38 91 GLU A O 1
ATOM 734 N N . VAL A 1 92 ? 2.203 1.659 14.963 1.00 84.19 92 VAL A N 1
ATOM 735 C CA . VAL A 1 92 ? 1.182 2.536 15.553 1.00 84.19 92 VAL A CA 1
ATOM 736 C C . VAL A 1 92 ? 1.714 3.259 16.796 1.00 84.19 92 VAL A C 1
ATOM 738 O O . VAL A 1 92 ? 1.254 4.352 17.129 1.00 84.19 92 VAL A O 1
ATOM 741 N N . LEU A 1 93 ? 2.697 2.680 17.489 1.00 85.31 93 LEU A N 1
ATOM 742 C CA . LEU A 1 93 ? 3.270 3.248 18.703 1.00 85.31 93 LEU A CA 1
ATOM 743 C C . LEU A 1 93 ? 4.423 4.209 18.365 1.00 85.31 93 LEU A C 1
ATOM 745 O O . LEU A 1 93 ? 5.533 3.800 18.025 1.00 85.31 93 LEU A O 1
ATOM 749 N N . LYS A 1 94 ? 4.205 5.515 18.540 1.00 77.31 94 LYS A N 1
ATOM 750 C CA . LYS A 1 94 ? 5.261 6.533 18.458 1.00 77.31 94 LYS A CA 1
ATOM 751 C C . LYS A 1 94 ? 6.177 6.436 19.674 1.00 77.31 94 LYS A C 1
ATOM 753 O O . LYS A 1 94 ? 5.747 6.653 20.810 1.00 77.31 94 LYS A O 1
ATOM 758 N N . LYS A 1 95 ? 7.472 6.222 19.436 1.00 64.88 95 LYS A N 1
ATOM 759 C CA . LYS A 1 95 ? 8.508 6.498 20.440 1.00 64.88 95 LYS A CA 1
ATOM 760 C C . LYS A 1 95 ? 8.667 8.015 20.555 1.00 64.88 95 LYS A C 1
ATOM 762 O O . LYS A 1 95 ? 9.270 8.630 19.680 1.00 64.88 95 LYS A O 1
ATOM 767 N N . LYS A 1 96 ? 8.134 8.639 21.610 1.00 57.94 96 LYS A N 1
ATOM 768 C CA . LYS A 1 96 ? 8.555 10.006 21.943 1.00 57.94 96 LYS A CA 1
ATOM 769 C C . LYS A 1 96 ? 9.969 9.965 22.521 1.00 57.94 96 LYS A C 1
ATOM 771 O O . LYS A 1 96 ? 10.292 9.124 23.361 1.00 57.94 96 LYS A O 1
ATOM 776 N N . MET A 1 97 ? 10.800 10.882 22.032 1.00 50.38 97 MET A N 1
ATOM 777 C CA . MET A 1 97 ? 12.121 11.203 22.566 1.00 50.38 97 MET A CA 1
ATOM 778 C C . MET A 1 97 ? 11.983 11.407 24.088 1.00 50.38 97 MET A C 1
ATOM 780 O O . MET A 1 97 ? 11.081 12.125 24.513 1.00 50.38 97 MET A O 1
ATOM 784 N N . LEU A 1 98 ? 12.823 10.732 24.882 1.00 49.72 98 LEU A N 1
ATOM 785 C CA . LEU A 1 98 ? 12.796 10.662 26.358 1.00 49.72 98 LEU A CA 1
ATOM 786 C C . LEU A 1 98 ? 11.824 9.667 27.032 1.00 49.72 98 LEU A C 1
ATOM 788 O O . LEU A 1 98 ? 11.405 9.907 28.155 1.00 49.72 98 LEU A O 1
ATOM 792 N N . GLY A 1 99 ? 11.486 8.525 26.424 1.00 50.91 99 GLY A N 1
ATOM 793 C CA . GLY A 1 99 ? 11.127 7.293 27.169 1.00 50.91 99 GLY A CA 1
ATOM 794 C C . GLY A 1 99 ? 9.883 7.299 28.083 1.00 50.91 99 GLY A C 1
ATOM 795 O O . GLY A 1 99 ? 9.604 6.284 28.711 1.00 50.91 99 GLY A O 1
ATOM 796 N N . LEU A 1 100 ? 9.124 8.397 28.153 1.00 54.47 100 LEU A N 1
ATOM 797 C CA . LEU A 1 100 ? 8.102 8.629 29.186 1.00 54.47 100 LEU A CA 1
ATOM 798 C C . LEU A 1 100 ? 6.655 8.623 28.667 1.00 54.47 100 LEU A C 1
ATOM 800 O O . LEU A 1 100 ? 5.723 8.578 29.462 1.00 54.47 100 LEU A O 1
ATOM 804 N N . SER A 1 101 ? 6.422 8.631 27.350 1.00 52.94 101 SER A N 1
ATOM 805 C CA . SER A 1 101 ? 5.071 8.437 26.799 1.00 52.94 101 SER A CA 1
ATOM 806 C C . SER A 1 101 ? 5.095 7.759 25.431 1.00 52.94 101 SER A C 1
ATOM 808 O O . SER A 1 101 ? 5.785 8.193 24.509 1.00 52.94 101 SER A O 1
ATOM 810 N N . VAL A 1 102 ? 4.322 6.681 25.294 1.00 64.50 102 VAL A N 1
ATOM 811 C CA . VAL A 1 102 ? 4.061 6.044 24.001 1.00 64.50 102 VAL A CA 1
ATOM 812 C C . VAL A 1 102 ? 2.934 6.832 23.338 1.00 64.50 102 VAL A C 1
ATOM 814 O O . VAL A 1 102 ? 1.798 6.797 23.803 1.00 64.50 102 VAL A O 1
ATOM 817 N N . GLY A 1 103 ? 3.255 7.612 22.308 1.00 78.56 103 GLY A N 1
ATOM 818 C CA . GLY A 1 103 ? 2.236 8.309 21.522 1.00 78.56 103 GLY A CA 1
ATOM 819 C C . GLY A 1 103 ? 1.554 7.348 20.550 1.00 78.56 103 GLY A C 1
ATOM 820 O O . GLY A 1 103 ? 2.155 6.357 20.151 1.00 78.56 103 GLY A O 1
ATOM 821 N N . ILE A 1 104 ? 0.329 7.652 20.131 1.00 87.50 104 ILE A N 1
ATOM 822 C CA . ILE A 1 104 ? -0.352 6.914 19.061 1.00 87.50 104 ILE A CA 1
ATOM 823 C C . ILE A 1 104 ? -0.186 7.673 17.743 1.00 87.50 104 ILE A C 1
ATOM 825 O O . ILE A 1 104 ? -0.368 8.892 17.673 1.00 87.50 104 ILE A O 1
ATOM 829 N N . ASP A 1 105 ? 0.189 6.954 16.692 1.00 88.94 105 ASP A N 1
ATOM 830 C CA . ASP A 1 105 ? 0.088 7.432 15.323 1.00 88.94 105 ASP A CA 1
ATOM 831 C C . ASP A 1 105 ? -1.320 7.161 14.785 1.00 88.94 105 ASP A C 1
ATOM 833 O O . ASP A 1 105 ? -1.659 6.020 14.483 1.00 88.94 105 ASP A O 1
ATOM 837 N N . TYR A 1 106 ? -2.159 8.198 14.696 1.00 89.44 106 TYR A N 1
ATOM 838 C CA . TYR A 1 106 ? -3.555 8.046 14.270 1.00 89.44 106 TYR A CA 1
ATOM 839 C C . TYR A 1 106 ? -3.700 7.634 12.806 1.00 89.44 106 TYR A C 1
ATOM 841 O O . TYR A 1 106 ? -4.663 6.950 12.467 1.00 89.44 106 TYR A O 1
ATOM 849 N N . GLU A 1 107 ? -2.753 8.012 11.946 1.00 84.12 107 GLU A N 1
ATOM 850 C CA . GLU A 1 107 ? -2.764 7.591 10.547 1.00 84.12 107 GLU A CA 1
ATOM 851 C C . GLU A 1 107 ? -2.527 6.086 10.470 1.00 84.12 107 GLU A C 1
ATOM 853 O O . GLU A 1 107 ? -3.332 5.347 9.901 1.00 84.12 107 GLU A O 1
ATOM 858 N N . LYS A 1 108 ? -1.470 5.614 11.135 1.00 86.50 108 LYS A N 1
ATOM 859 C CA . LYS A 1 108 ? -1.151 4.186 11.169 1.00 86.50 108 LYS A CA 1
ATOM 860 C C . LYS A 1 108 ? -2.202 3.381 11.931 1.00 86.50 108 LYS A C 1
ATOM 862 O O . LYS A 1 108 ? -2.556 2.290 11.493 1.00 86.50 108 LYS A O 1
ATOM 867 N N . LEU A 1 109 ? -2.766 3.918 13.017 1.00 89.75 109 LEU A N 1
ATOM 868 C CA . LEU A 1 109 ? -3.887 3.296 13.729 1.00 89.75 109 LEU A CA 1
ATOM 869 C C . LEU A 1 109 ? -5.109 3.150 12.815 1.00 89.75 109 LEU A C 1
ATOM 871 O O . LEU A 1 109 ? -5.768 2.115 12.849 1.00 89.75 109 LEU A O 1
ATOM 875 N N . GLY A 1 110 ? -5.397 4.153 11.981 1.00 87.75 110 GLY A N 1
ATOM 876 C CA . GLY A 1 110 ? -6.491 4.107 11.011 1.00 87.75 110 GLY A CA 1
ATOM 877 C C . GLY A 1 110 ? -6.261 3.030 9.961 1.00 87.75 110 GLY A C 1
ATOM 878 O O . GLY A 1 110 ? -7.138 2.213 9.697 1.00 87.75 110 GLY A O 1
ATOM 879 N N . LEU A 1 111 ? -5.055 2.959 9.409 1.00 83.75 111 LEU A N 1
ATOM 880 C CA . LEU A 1 111 ? -4.703 1.917 8.447 1.00 83.75 111 LEU A CA 1
ATOM 881 C C . LEU A 1 111 ? -4.781 0.510 9.064 1.00 83.75 111 LEU A C 1
ATOM 883 O O . LEU A 1 111 ? -5.358 -0.391 8.454 1.00 83.75 111 LEU A O 1
ATOM 887 N N . LEU A 1 112 ? -4.288 0.333 10.295 1.00 86.38 112 LEU A N 1
ATOM 888 C CA . LEU A 1 112 ? -4.405 -0.925 11.037 1.00 86.38 112 LEU A CA 1
ATOM 889 C C . LEU A 1 112 ? -5.873 -1.296 11.297 1.00 86.38 112 LEU A C 1
ATOM 891 O O . LEU A 1 112 ? -6.268 -2.447 11.096 1.00 86.38 112 LEU A O 1
ATOM 895 N N . LEU A 1 113 ? -6.691 -0.326 11.717 1.00 88.75 113 LEU A N 1
ATOM 896 C CA . LEU A 1 113 ? -8.131 -0.497 11.906 1.00 88.75 113 LEU A CA 1
ATOM 897 C C . LEU A 1 113 ? -8.790 -0.981 10.620 1.00 88.75 113 LEU A C 1
ATOM 899 O O . LEU A 1 113 ? -9.506 -1.979 10.628 1.00 88.75 113 LEU A O 1
ATOM 903 N N . TYR A 1 114 ? -8.524 -0.289 9.516 1.00 82.75 114 TYR A N 1
ATOM 904 C CA . TYR A 1 114 ? -9.088 -0.594 8.212 1.00 82.75 114 TYR A CA 1
ATOM 905 C C . TYR A 1 114 ? -8.693 -1.996 7.734 1.00 82.75 114 TYR A C 1
ATOM 907 O O . TYR A 1 114 ? -9.547 -2.763 7.286 1.00 82.75 114 TYR A O 1
ATOM 915 N N . GLN A 1 115 ? -7.427 -2.381 7.915 1.00 77.56 115 GLN A N 1
ATOM 916 C CA . GLN A 1 115 ? -6.948 -3.726 7.606 1.00 77.56 115 GLN A CA 1
ATOM 917 C C . GLN A 1 115 ? -7.735 -4.798 8.371 1.00 77.56 115 GLN A C 1
ATOM 919 O O . GLN A 1 115 ? -8.222 -5.763 7.781 1.00 77.56 115 GLN A O 1
ATOM 924 N N . ARG A 1 116 ? -7.894 -4.628 9.686 1.00 82.62 116 ARG A N 1
ATOM 925 C CA . ARG A 1 116 ? -8.616 -5.591 10.534 1.00 82.62 116 ARG A CA 1
ATOM 926 C C . ARG A 1 116 ? -10.110 -5.608 10.244 1.00 82.62 116 ARG A C 1
ATOM 928 O O . ARG A 1 116 ? -10.727 -6.671 10.249 1.00 82.62 116 ARG A O 1
ATOM 935 N N . ALA A 1 117 ? -10.678 -4.446 9.945 1.00 83.06 117 ALA A N 1
ATOM 936 C CA . ALA A 1 117 ? -12.065 -4.297 9.544 1.00 83.06 117 ALA A CA 1
ATOM 937 C C . ALA A 1 117 ? -12.374 -5.080 8.262 1.00 83.06 117 ALA A C 1
ATOM 939 O O . ALA A 1 117 ? -13.399 -5.756 8.179 1.00 83.06 117 ALA A O 1
ATOM 940 N N . LEU A 1 118 ? -11.465 -5.043 7.284 1.00 71.44 118 LEU A N 1
ATOM 941 C CA . LEU A 1 118 ? -11.607 -5.790 6.038 1.00 71.44 118 LEU A CA 1
ATOM 942 C C . LEU A 1 118 ? -11.595 -7.306 6.249 1.00 71.44 118 LEU A C 1
ATOM 944 O O . LEU A 1 118 ? -12.376 -8.000 5.598 1.00 71.44 118 LEU A O 1
ATOM 948 N N . LEU A 1 119 ? -10.790 -7.817 7.185 1.00 71.25 119 LEU A N 1
ATOM 949 C CA . LEU A 1 119 ? -10.788 -9.245 7.527 1.00 71.25 119 LEU A CA 1
ATOM 950 C C . LEU A 1 119 ? -12.151 -9.711 8.060 1.00 71.25 119 LEU A C 1
ATOM 952 O O . LEU A 1 119 ? -12.583 -10.817 7.749 1.00 71.25 119 LEU A O 1
ATOM 956 N N . LYS A 1 120 ? -12.862 -8.846 8.791 1.00 70.00 120 LYS A N 1
ATOM 957 C CA . LYS A 1 120 ? -14.204 -9.129 9.325 1.00 70.00 120 LYS A CA 1
ATOM 958 C C . LYS A 1 120 ? -15.349 -8.763 8.381 1.00 70.00 120 LYS A C 1
ATOM 960 O O . LYS A 1 120 ? -16.507 -9.024 8.690 1.00 70.00 120 LYS A O 1
ATOM 965 N N . ARG A 1 121 ? -15.065 -8.188 7.208 1.00 70.06 121 ARG A N 1
ATOM 966 C CA . ARG A 1 121 ? -16.090 -7.662 6.289 1.00 70.06 121 ARG A CA 1
ATOM 967 C C . ARG A 1 121 ? -17.124 -8.706 5.867 1.00 70.06 121 ARG A C 1
ATOM 969 O O . ARG A 1 121 ? -18.281 -8.350 5.665 1.00 70.06 121 ARG A O 1
ATOM 976 N N . LYS A 1 122 ? -16.717 -9.972 5.714 1.00 58.62 122 LYS A N 1
ATOM 977 C CA . LYS A 1 122 ? -17.635 -11.069 5.359 1.00 58.62 122 LYS A CA 1
ATOM 978 C C . LYS A 1 122 ? -18.692 -11.319 6.438 1.00 58.62 122 LYS A C 1
ATOM 980 O O . LYS A 1 122 ? -19.800 -11.706 6.099 1.00 58.62 122 LYS A O 1
ATOM 985 N N . GLU A 1 123 ? -18.351 -11.076 7.699 1.00 72.62 123 GLU A N 1
ATOM 986 C CA . GLU A 1 123 ? -19.229 -11.273 8.856 1.00 72.62 123 GLU A CA 1
ATOM 987 C C . GLU A 1 123 ? -20.069 -10.022 9.136 1.00 72.62 123 GLU A C 1
ATOM 989 O O . GLU A 1 123 ? -21.236 -10.118 9.495 1.00 72.62 123 GLU A O 1
ATOM 994 N N . THR A 1 124 ? -19.487 -8.835 8.941 1.00 75.44 124 THR A N 1
ATOM 995 C CA . THR A 1 124 ? -20.100 -7.558 9.339 1.00 75.44 124 THR A CA 1
ATOM 996 C C . THR A 1 124 ? -20.821 -6.825 8.207 1.00 75.44 124 THR A C 1
ATOM 998 O O . THR A 1 124 ? -21.399 -5.761 8.416 1.00 75.44 124 THR A O 1
ATOM 1001 N N . GLY A 1 125 ? -20.734 -7.321 6.968 1.00 69.12 125 GLY A N 1
ATOM 1002 C CA . GLY A 1 125 ? -21.274 -6.634 5.790 1.00 69.12 125 GLY A CA 1
ATOM 1003 C C . GLY A 1 125 ? -20.589 -5.296 5.476 1.00 69.12 125 GLY A C 1
ATOM 1004 O O . GLY A 1 125 ? -21.052 -4.553 4.614 1.00 69.12 125 GLY A O 1
ATOM 1005 N N . GLY A 1 126 ? -19.473 -4.978 6.146 1.00 72.62 126 GLY A N 1
ATOM 1006 C CA . GLY A 1 126 ? -18.765 -3.704 5.995 1.00 72.62 126 GLY A CA 1
ATOM 1007 C C . GLY A 1 126 ? -19.310 -2.557 6.853 1.00 72.62 126 GLY A C 1
ATOM 1008 O O . GLY A 1 126 ? -18.921 -1.414 6.627 1.00 72.62 126 GLY A O 1
ATOM 1009 N N . ILE A 1 127 ? -20.171 -2.846 7.831 1.00 84.06 127 ILE A N 1
ATOM 1010 C CA . ILE A 1 127 ? -20.654 -1.879 8.823 1.00 84.06 127 ILE A CA 1
ATOM 1011 C C . ILE A 1 127 ? -20.214 -2.362 10.202 1.00 84.06 127 ILE A C 1
ATOM 1013 O O . ILE A 1 127 ? -20.301 -3.546 10.503 1.00 84.06 127 ILE A O 1
ATOM 1017 N N . MET A 1 128 ? -19.725 -1.461 11.046 1.00 87.94 128 MET A N 1
ATOM 1018 C CA . MET A 1 128 ? -19.339 -1.800 12.415 1.00 87.94 128 MET A CA 1
ATOM 1019 C C . MET A 1 128 ? -19.613 -0.649 13.363 1.00 87.94 128 MET A C 1
ATOM 1021 O O . MET A 1 128 ? -19.590 0.514 12.954 1.00 87.94 128 MET A O 1
ATOM 1025 N N . THR A 1 129 ? -19.864 -0.976 14.627 1.00 91.69 129 THR A N 1
ATOM 1026 C CA . THR A 1 129 ? -19.981 0.044 15.665 1.00 91.69 129 THR A CA 1
ATOM 1027 C C . THR A 1 129 ? -18.600 0.593 16.020 1.00 91.69 129 THR A C 1
ATOM 1029 O O . THR A 1 129 ? -17.571 -0.052 15.797 1.00 91.69 129 THR A O 1
ATOM 1032 N N . LEU A 1 130 ? -18.559 1.783 16.622 1.00 91.00 130 LEU A N 1
ATOM 1033 C CA . LEU A 1 130 ? -17.311 2.327 17.162 1.00 91.00 130 LEU A CA 1
ATOM 1034 C C . LEU A 1 130 ? -16.708 1.401 18.237 1.00 91.00 130 LEU A C 1
ATOM 1036 O O . LEU A 1 130 ? -15.488 1.282 18.335 1.00 91.00 130 LEU A O 1
ATOM 1040 N N . GLY A 1 131 ? -17.556 0.699 18.997 1.00 90.56 131 GLY A N 1
ATOM 1041 C CA . GLY A 1 131 ? -17.128 -0.313 19.964 1.00 90.56 131 GLY A CA 1
ATOM 1042 C C . GLY A 1 131 ? -16.417 -1.491 19.298 1.00 90.56 131 GLY A C 1
ATOM 1043 O O . GLY A 1 131 ? -15.333 -1.874 19.733 1.00 90.56 131 GLY A O 1
ATOM 1044 N N . ASP A 1 132 ? -16.965 -2.010 18.198 1.00 90.69 132 ASP A N 1
ATOM 1045 C CA . ASP A 1 132 ? -16.325 -3.078 17.420 1.00 90.69 132 ASP A CA 1
ATOM 1046 C C . ASP A 1 132 ? -14.984 -2.618 16.851 1.00 90.69 132 ASP A C 1
ATOM 1048 O O . ASP A 1 132 ? -13.983 -3.325 16.977 1.00 90.69 132 ASP A O 1
ATOM 1052 N N . ALA A 1 133 ? -14.955 -1.411 16.273 1.00 91.44 133 ALA A N 1
ATOM 1053 C CA . ALA A 1 133 ? -13.746 -0.791 15.745 1.00 91.44 133 ALA A CA 1
ATOM 1054 C C . ALA A 1 133 ? -12.659 -0.682 16.825 1.00 91.44 133 ALA A C 1
ATOM 1056 O O . ALA A 1 133 ? -11.510 -1.046 16.585 1.00 91.44 133 ALA A O 1
ATOM 1057 N N . TYR A 1 134 ? -13.024 -0.259 18.037 1.00 94.06 134 TYR A N 1
ATOM 1058 C CA . TYR A 1 134 ? -12.117 -0.212 19.179 1.00 94.06 134 TYR A CA 1
ATOM 1059 C C . TYR A 1 134 ? -11.607 -1.598 19.583 1.00 94.06 134 TYR A C 1
ATOM 1061 O O . TYR A 1 134 ? -10.401 -1.789 19.743 1.00 94.06 134 TYR A O 1
ATOM 1069 N N . LEU A 1 135 ? -12.496 -2.584 19.708 1.00 91.12 135 LEU A N 1
ATOM 1070 C CA . LEU A 1 135 ? -12.124 -3.933 20.132 1.00 91.12 135 LEU A CA 1
ATOM 1071 C C . LEU A 1 135 ? -11.167 -4.610 19.151 1.00 91.12 135 LEU A C 1
ATOM 1073 O O . LEU A 1 135 ? -10.254 -5.314 19.581 1.00 91.12 135 LEU A O 1
ATOM 1077 N N . ILE A 1 136 ? -11.338 -4.390 17.845 1.00 89.00 136 ILE A N 1
ATOM 1078 C CA . ILE A 1 136 ? -10.465 -5.021 16.853 1.00 89.00 136 ILE A CA 1
ATOM 1079 C C . ILE A 1 136 ? -9.073 -4.404 16.803 1.00 89.00 136 ILE A C 1
ATOM 1081 O O . ILE A 1 136 ? -8.159 -5.109 16.398 1.00 89.00 136 ILE A O 1
ATOM 1085 N N . VAL A 1 137 ? -8.867 -3.146 17.208 1.00 89.81 137 VAL A N 1
ATOM 1086 C CA . VAL A 1 137 ? -7.521 -2.532 17.258 1.00 89.81 137 VAL A CA 1
ATOM 1087 C C . VAL A 1 137 ? -6.861 -2.612 18.626 1.00 89.81 137 VAL A C 1
ATOM 1089 O O . VAL A 1 137 ? -5.638 -2.690 18.707 1.00 89.81 137 VAL A O 1
ATOM 1092 N N . ASN A 1 138 ? -7.644 -2.639 19.704 1.00 90.56 138 ASN A N 1
ATOM 1093 C CA . ASN A 1 138 ? -7.151 -2.685 21.077 1.00 90.56 138 ASN A CA 1
ATOM 1094 C C . ASN A 1 138 ? -6.759 -4.113 21.508 1.00 90.56 138 ASN A C 1
ATOM 1096 O O . ASN A 1 138 ? -7.258 -4.663 22.491 1.00 90.56 138 ASN A O 1
ATOM 1100 N N . THR A 1 139 ? -5.851 -4.727 20.756 1.00 86.88 139 THR A N 1
ATOM 1101 C CA . THR A 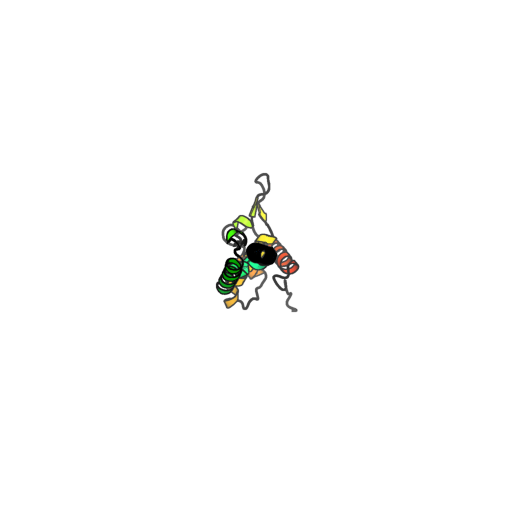1 139 ? -5.357 -6.092 20.980 1.00 86.88 139 THR A CA 1
ATOM 1102 C C . THR A 1 139 ? -3.837 -6.107 21.105 1.00 86.88 139 THR A C 1
ATOM 1104 O O . THR A 1 139 ? -3.185 -5.082 20.917 1.00 86.88 139 THR A O 1
ATOM 1107 N N . GLY A 1 140 ? -3.262 -7.269 21.432 1.00 87.25 140 GLY A N 1
ATOM 1108 C CA . GLY A 1 140 ? -1.812 -7.476 21.370 1.00 87.25 140 GLY A CA 1
ATOM 1109 C C . GLY A 1 140 ? -1.012 -6.425 22.147 1.00 87.25 140 GLY A C 1
ATOM 1110 O O . GLY A 1 140 ? -1.264 -6.180 23.328 1.00 87.25 140 GLY A O 1
ATOM 1111 N N . ARG A 1 141 ? -0.057 -5.787 21.469 1.00 85.50 141 ARG A N 1
ATOM 1112 C CA . ARG A 1 141 ? 0.814 -4.718 21.977 1.00 85.50 141 ARG A CA 1
ATOM 1113 C C . ARG A 1 141 ? 0.109 -3.374 22.134 1.00 85.50 141 ARG A C 1
ATOM 1115 O O . ARG A 1 141 ? 0.634 -2.528 22.867 1.00 85.50 141 ARG A O 1
ATOM 1122 N N . LEU A 1 142 ? -1.034 -3.179 21.475 1.00 86.69 142 LEU A N 1
ATOM 1123 C CA . LEU A 1 142 ? -1.892 -1.994 21.593 1.00 86.69 142 LEU A CA 1
ATOM 1124 C C . LEU A 1 142 ? -2.893 -2.090 22.747 1.00 86.69 142 LEU A C 1
ATOM 1126 O O . LEU A 1 142 ? -3.450 -1.069 23.153 1.00 86.69 142 LEU A O 1
ATOM 1130 N N . ARG A 1 143 ? -3.086 -3.292 23.304 1.00 88.50 143 ARG A N 1
ATOM 1131 C CA . ARG A 1 143 ? -4.028 -3.550 24.395 1.00 88.50 143 ARG A CA 1
ATOM 1132 C C . ARG A 1 143 ? -3.777 -2.614 25.580 1.00 88.50 143 ARG A C 1
ATOM 1134 O O . ARG A 1 143 ? -2.689 -2.599 26.152 1.00 88.50 143 ARG A O 1
ATOM 1141 N N . GLY A 1 144 ? -4.801 -1.847 25.947 1.00 84.81 144 GLY A N 1
ATOM 1142 C CA . GLY A 1 144 ? -4.765 -0.902 27.068 1.00 84.81 144 GLY A CA 1
ATOM 1143 C C . GLY A 1 144 ? -3.989 0.392 26.792 1.00 84.81 144 GLY A C 1
ATOM 1144 O O . GLY A 1 144 ? -3.880 1.226 27.687 1.00 84.81 144 GLY A O 1
ATOM 1145 N N . LYS A 1 145 ? -3.459 0.573 25.575 1.00 88.06 145 LYS A N 1
ATOM 1146 C CA . LYS A 1 145 ? -2.726 1.781 25.154 1.00 88.06 145 LYS A CA 1
ATOM 1147 C C . LYS A 1 145 ? -3.529 2.670 24.211 1.00 88.06 145 LYS A C 1
ATOM 1149 O O . LYS A 1 145 ? -3.246 3.859 24.131 1.00 88.06 145 LYS A O 1
ATOM 1154 N N . VAL A 1 146 ? -4.498 2.096 23.502 1.00 89.81 146 VAL A N 1
ATOM 1155 C CA . VAL A 1 146 ? -5.409 2.814 22.604 1.00 89.81 146 VAL A CA 1
ATOM 1156 C C . VAL A 1 146 ? -6.682 3.162 23.370 1.00 89.81 146 VAL A C 1
ATOM 1158 O O . VAL A 1 146 ? -7.236 2.306 24.058 1.00 89.81 146 VAL A O 1
ATOM 1161 N N . LYS A 1 147 ? -7.154 4.405 23.251 1.00 92.06 147 LYS A N 1
ATOM 1162 C CA . LYS A 1 147 ? -8.453 4.867 23.764 1.00 92.06 147 LYS A CA 1
ATOM 1163 C C . LYS A 1 147 ? -9.479 4.962 22.637 1.00 92.06 147 LYS A C 1
ATOM 1165 O O . LYS A 1 147 ? -9.119 5.027 21.465 1.00 92.06 147 LYS A O 1
ATOM 1170 N N . VAL A 1 148 ? -10.763 5.024 22.987 1.00 91.50 148 VAL A N 1
ATOM 1171 C CA . VAL A 1 148 ? -11.851 5.204 22.006 1.00 91.50 148 VAL A CA 1
ATOM 1172 C C . VAL A 1 148 ? -11.656 6.494 21.197 1.00 91.50 148 VAL A C 1
ATOM 1174 O O . VAL A 1 148 ? -11.738 6.457 19.973 1.00 91.50 148 VAL A O 1
ATOM 1177 N N . ASP A 1 149 ? -11.263 7.592 21.847 1.00 92.50 149 ASP A N 1
ATOM 1178 C CA . ASP A 1 149 ? -10.954 8.868 21.184 1.00 92.50 149 ASP A CA 1
ATOM 1179 C C . ASP A 1 149 ? -9.841 8.749 20.128 1.00 92.50 149 ASP A C 1
ATOM 1181 O O . ASP A 1 149 ? -9.865 9.439 19.107 1.00 92.50 149 ASP A O 1
ATOM 1185 N N . ASP A 1 150 ? -8.856 7.870 20.349 1.00 92.88 150 ASP A N 1
ATOM 1186 C CA . ASP A 1 150 ? -7.771 7.635 19.391 1.00 92.88 150 ASP A CA 1
ATOM 1187 C C . ASP A 1 150 ? -8.303 6.932 18.136 1.00 92.88 150 ASP A C 1
ATOM 1189 O O . ASP A 1 150 ? -7.891 7.248 17.018 1.00 92.88 150 ASP A O 1
ATOM 1193 N N . VAL A 1 151 ? -9.260 6.017 18.317 1.00 93.38 151 VAL A N 1
ATOM 1194 C CA . VAL A 1 151 ? -9.957 5.318 17.231 1.00 93.38 151 VAL A CA 1
ATOM 1195 C C . VAL A 1 151 ? -10.840 6.285 16.450 1.00 93.38 151 VAL A C 1
ATOM 1197 O O . VAL A 1 151 ? -10.805 6.275 15.223 1.00 93.38 151 VAL A O 1
ATOM 1200 N N . GLU A 1 152 ? -11.567 7.181 17.118 1.00 93.88 152 GLU A N 1
ATOM 1201 C CA . GLU A 1 152 ? -12.338 8.223 16.429 1.00 93.88 152 GLU A CA 1
ATOM 1202 C C . GLU A 1 152 ? -11.448 9.143 15.586 1.00 93.88 152 GLU A C 1
ATOM 1204 O O . GLU A 1 152 ? -11.781 9.467 14.444 1.00 93.88 152 GLU A O 1
ATOM 1209 N N . ARG A 1 153 ? -10.295 9.560 16.126 1.00 93.38 153 ARG A N 1
ATOM 1210 C CA . ARG A 1 153 ? -9.313 10.372 15.388 1.00 93.38 153 ARG A CA 1
ATOM 1211 C C . ARG A 1 153 ? -8.759 9.621 14.185 1.00 93.38 153 ARG A C 1
ATOM 1213 O O . ARG A 1 153 ? -8.690 10.192 13.101 1.00 93.38 153 ARG A O 1
ATOM 1220 N N . ALA A 1 154 ? -8.422 8.348 14.356 1.00 91.81 154 ALA A N 1
ATOM 1221 C CA . ALA A 1 154 ? -7.965 7.486 13.277 1.00 91.81 154 ALA A CA 1
ATOM 1222 C C . ALA A 1 154 ? -9.023 7.330 12.166 1.00 91.81 154 ALA A C 1
ATOM 1224 O O . ALA A 1 154 ? -8.704 7.443 10.983 1.00 91.81 154 ALA A O 1
ATOM 1225 N N . ILE A 1 155 ? -10.297 7.154 12.531 1.00 91.56 155 ILE A N 1
ATOM 1226 C CA . ILE A 1 155 ? -11.419 7.092 11.583 1.00 91.56 155 ILE A CA 1
ATOM 1227 C C . ILE A 1 155 ? -11.574 8.417 10.824 1.00 91.56 155 ILE A C 1
ATOM 1229 O O . ILE A 1 155 ? -11.739 8.397 9.605 1.00 91.56 155 ILE A O 1
ATOM 1233 N N . LYS A 1 156 ? -11.449 9.563 11.506 1.00 91.62 156 LYS A N 1
ATOM 1234 C CA . LYS A 1 156 ? -11.470 10.888 10.860 1.00 91.62 156 LYS A CA 1
ATOM 1235 C C . LYS A 1 156 ? -10.335 11.059 9.850 1.00 91.62 156 LYS A C 1
ATOM 1237 O O . LYS A 1 156 ? -10.547 11.660 8.802 1.00 91.62 156 LYS A O 1
ATOM 1242 N N . GLU A 1 157 ? -9.143 10.531 10.125 1.00 85.19 157 GLU A N 1
ATOM 1243 C CA . GLU A 1 157 ? -8.038 10.557 9.157 1.00 85.19 157 GLU A CA 1
ATOM 1244 C C . GLU A 1 157 ? -8.341 9.712 7.910 1.00 85.19 157 GLU A C 1
ATOM 1246 O O . GLU A 1 157 ? -8.107 10.162 6.786 1.00 85.19 157 GLU A O 1
ATOM 1251 N N . LEU A 1 158 ? -8.943 8.530 8.078 1.00 80.31 158 LEU A N 1
ATOM 1252 C CA . LEU A 1 158 ? -9.392 7.707 6.948 1.00 80.31 158 LEU A CA 1
ATOM 1253 C C . LEU A 1 158 ? -10.509 8.383 6.135 1.00 80.31 158 LEU A C 1
ATOM 1255 O O . LEU A 1 158 ? -10.526 8.287 4.906 1.00 80.31 158 LEU A O 1
ATOM 1259 N N . GLU A 1 159 ? -11.433 9.071 6.805 1.00 83.81 159 GLU A N 1
ATOM 1260 C CA . GLU A 1 159 ? -12.528 9.815 6.176 1.00 83.81 159 GLU A CA 1
ATOM 1261 C C . GLU A 1 159 ? -12.011 11.006 5.360 1.00 83.81 159 GLU A C 1
ATOM 1263 O O . GLU A 1 159 ? -12.365 11.146 4.189 1.00 83.81 159 GLU A O 1
ATOM 1268 N N . LYS A 1 160 ? -11.104 11.822 5.920 1.00 80.31 160 LYS A N 1
ATOM 1269 C CA . LYS A 1 160 ? -10.454 12.937 5.200 1.00 80.31 160 LYS A CA 1
ATOM 1270 C C . LYS A 1 160 ? -9.772 12.469 3.916 1.00 80.31 160 LYS A C 1
ATOM 1272 O O . LYS A 1 160 ? -9.825 13.149 2.893 1.00 80.31 160 LYS A O 1
ATOM 1277 N N . ARG A 1 161 ? -9.155 11.286 3.965 1.00 73.94 161 ARG A N 1
ATOM 1278 C CA . ARG A 1 161 ? -8.491 10.637 2.826 1.00 73.94 161 ARG A CA 1
ATOM 1279 C C . ARG A 1 161 ? -9.457 9.921 1.880 1.00 73.94 161 ARG A C 1
ATOM 1281 O O . ARG A 1 161 ? -9.016 9.368 0.877 1.00 73.94 161 ARG A O 1
ATOM 1288 N N . LYS A 1 162 ? -10.763 9.942 2.171 1.00 71.69 162 LYS A N 1
ATOM 1289 C CA . LYS A 1 162 ? -11.832 9.281 1.408 1.00 71.69 162 LYS A CA 1
ATOM 1290 C C . LYS A 1 162 ? -11.647 7.761 1.286 1.00 71.69 162 LYS A C 1
ATOM 1292 O O . LYS A 1 162 ? -12.109 7.159 0.321 1.00 71.69 162 LYS A O 1
ATOM 1297 N N . VAL A 1 163 ? -10.981 7.136 2.261 1.00 70.94 163 VAL A N 1
ATOM 1298 C CA . VAL A 1 163 ? -10.803 5.672 2.330 1.00 70.94 163 VAL A CA 1
ATOM 1299 C C . VAL A 1 163 ? -12.097 4.997 2.791 1.00 70.94 163 VAL A C 1
ATOM 1301 O O . VAL A 1 163 ? -12.447 3.916 2.319 1.00 70.94 163 VAL A O 1
ATOM 1304 N N . ILE A 1 164 ? -12.827 5.653 3.695 1.00 76.94 164 ILE A N 1
ATOM 1305 C CA . ILE A 1 164 ? -14.124 5.209 4.214 1.00 76.94 164 ILE A CA 1
ATOM 1306 C C . ILE A 1 164 ? -15.130 6.368 4.200 1.00 76.94 164 ILE A C 1
ATOM 1308 O O . ILE A 1 164 ? -14.720 7.526 4.260 1.00 76.94 164 ILE A O 1
ATOM 1312 N N . PRO A 1 165 ? -16.443 6.076 4.177 1.00 74.00 165 PRO A N 1
ATOM 1313 C CA . PRO A 1 165 ? -17.496 7.094 4.234 1.00 74.00 165 PRO A CA 1
ATOM 1314 C C . PRO A 1 165 ? -17.657 7.784 5.603 1.00 74.00 165 PRO A C 1
ATOM 1316 O O . PRO A 1 165 ? -18.548 8.616 5.732 1.00 74.00 165 PRO A O 1
ATOM 1319 N N . GLY A 1 166 ? -16.845 7.434 6.607 1.00 82.00 166 GLY A N 1
ATOM 1320 C CA . GLY A 1 166 ? -16.843 8.071 7.928 1.00 82.00 166 GLY A CA 1
ATOM 1321 C C . GLY A 1 166 ? -17.837 7.484 8.936 1.00 82.00 166 GLY A C 1
ATOM 1322 O O . GLY A 1 166 ? -18.467 6.447 8.699 1.00 82.00 166 GLY A O 1
ATOM 1323 N N . LEU A 1 167 ? -17.947 8.146 10.092 1.00 84.06 167 LEU A N 1
ATOM 1324 C CA . LEU A 1 167 ? -18.892 7.783 11.153 1.00 84.06 167 LEU A CA 1
ATOM 1325 C C . LEU A 1 167 ? -20.311 8.218 10.777 1.00 84.06 167 LEU A C 1
ATOM 1327 O O . LEU A 1 167 ? -20.536 9.341 10.332 1.00 84.06 167 LEU A O 1
ATOM 1331 N N . ARG A 1 168 ? -21.293 7.346 11.015 1.00 84.31 168 ARG A N 1
ATOM 1332 C CA . ARG A 1 168 ? -22.717 7.681 10.898 1.00 84.31 168 ARG A CA 1
ATOM 1333 C C . ARG A 1 168 ? -23.380 7.549 12.255 1.00 84.31 168 ARG A C 1
ATOM 1335 O O . ARG A 1 168 ? -23.285 6.502 12.888 1.00 84.31 168 ARG A O 1
ATOM 1342 N N . GLN A 1 169 ? -24.084 8.594 12.668 1.00 84.19 169 GLN A N 1
ATOM 1343 C CA . GLN A 1 169 ? -24.961 8.528 13.825 1.00 84.19 169 GLN A CA 1
ATOM 1344 C C . GLN A 1 169 ? -26.321 8.008 13.362 1.00 84.19 169 GLN A C 1
ATOM 1346 O O . GLN A 1 169 ? -26.946 8.587 12.469 1.00 84.19 169 GLN A O 1
ATOM 1351 N N . LEU A 1 170 ? -26.756 6.884 13.928 1.00 78.75 170 LEU A N 1
ATOM 1352 C CA . LEU A 1 170 ? -28.107 6.389 13.697 1.00 78.75 170 LEU A CA 1
ATOM 1353 C C . LEU A 1 170 ? -29.080 7.380 14.337 1.00 78.75 170 LEU A C 1
ATOM 1355 O O . LEU A 1 170 ? -28.908 7.761 15.496 1.00 78.75 170 LEU A O 1
ATOM 1359 N N . ARG A 1 171 ? -30.065 7.839 13.561 1.00 68.31 171 ARG A N 1
ATOM 1360 C CA . ARG A 1 171 ? -31.165 8.633 14.109 1.00 68.31 171 ARG A CA 1
ATOM 1361 C C . ARG A 1 171 ? -31.973 7.706 15.011 1.00 68.31 171 ARG A C 1
ATOM 1363 O O . ARG A 1 171 ? -32.384 6.642 14.550 1.00 68.31 171 ARG A O 1
ATOM 1370 N N . SER A 1 172 ? -32.096 8.093 16.277 1.00 48.69 172 SER A N 1
ATOM 1371 C CA . SER A 1 172 ? -32.995 7.439 17.225 1.00 48.69 172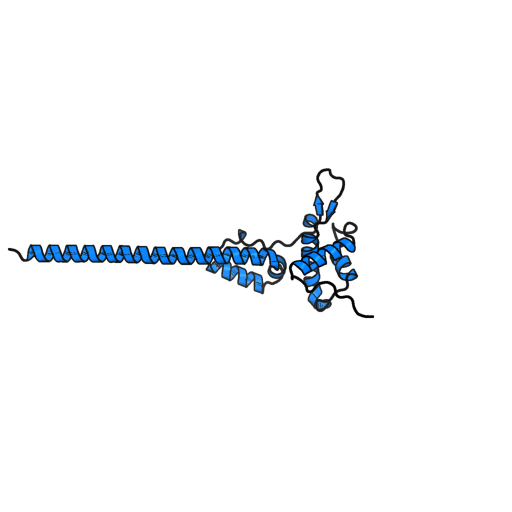 SER A CA 1
ATOM 1372 C C . SER A 1 172 ? -34.437 7.847 16.974 1.00 48.69 172 SER A C 1
ATOM 1374 O O . SER A 1 172 ? -34.648 8.949 16.415 1.00 48.69 172 SER A O 1
#

Sequence (172 aa):
MGLSDLGIREIRERMERRKHMERKAAELKLEELEEDLKAATKIKGKLEEIAEKYGVIIAISPKLQSEISRIREKYGIPESAVITHVISEEEVLKKKMLGLSVGIDYEKLGLLLYQRALLKRKETGGIMTLGDAYLIVNTGRLRGKVKVDDVERAIKELEKRKVIPGLRQLRS